Protein AF-A0A3M1IUD0-F1 (afdb_monomer_lite)

Radius of gyration: 23.82 Å; chains: 1; bounding box: 53×34×53 Å

Secondary structure (DSSP, 8-state):
---------GGGHHHHHHHHHHHHHHHHHHHHHHHH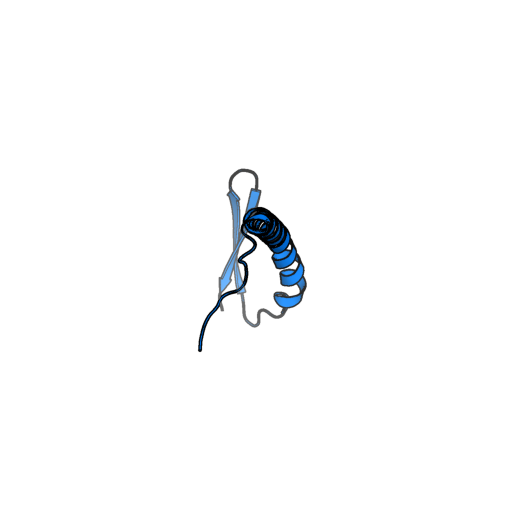HHS-----TTPEEEEEEEEEETTEEEEEEEEE-

Structure (mmCIF, N/CA/C/O backbone):
data_AF-A0A3M1IUD0-F1
#
_entry.id   AF-A0A3M1IUD0-F1
#
loop_
_atom_site.group_PDB
_atom_site.id
_atom_site.type_symbol
_atom_site.label_atom_id
_atom_site.label_alt_id
_atom_site.label_comp_id
_atom_site.label_asym_id
_atom_site.label_entity_id
_atom_site.label_seq_id
_atom_site.pdbx_PDB_ins_code
_atom_site.Cartn_x
_atom_site.Cartn_y
_atom_site.Cartn_z
_atom_site.occupancy
_atom_site.B_iso_or_equiv
_atom_site.auth_seq_id
_atom_site.auth_comp_id
_atom_site.auth_asym_id
_atom_site.auth_atom_id
_atom_site.pdbx_PDB_model_num
ATOM 1 N N . ASP A 1 1 ? 37.276 -21.829 -30.008 1.00 38.81 1 ASP A N 1
ATOM 2 C CA . ASP A 1 1 ? 37.426 -20.364 -29.924 1.00 38.81 1 ASP A CA 1
ATOM 3 C C . ASP A 1 1 ? 36.112 -19.674 -30.210 1.00 38.81 1 ASP A C 1
ATOM 5 O O . ASP A 1 1 ? 35.532 -19.934 -31.246 1.00 38.81 1 ASP A O 1
ATOM 9 N N . GLY A 1 2 ? 35.515 -18.858 -29.348 1.00 42.47 2 GLY A N 1
ATOM 10 C CA . GLY A 1 2 ? 36.049 -18.183 -28.171 1.00 42.47 2 GLY A CA 1
ATOM 11 C C . GLY A 1 2 ? 35.614 -16.712 -28.191 1.00 42.47 2 GLY A C 1
ATOM 12 O O . GLY A 1 2 ? 36.273 -15.905 -28.825 1.00 42.47 2 GLY A O 1
ATOM 13 N N . GLY A 1 3 ? 34.536 -16.377 -27.466 1.00 44.00 3 GLY A N 1
ATOM 14 C CA . GLY A 1 3 ? 34.229 -15.018 -26.977 1.00 44.00 3 GLY A CA 1
ATOM 15 C C . GLY A 1 3 ? 33.585 -14.034 -27.977 1.00 44.00 3 GLY A C 1
ATOM 16 O O . GLY A 1 3 ? 33.961 -13.955 -29.128 1.00 44.00 3 GLY A O 1
ATOM 17 N N . GLY A 1 4 ? 32.615 -13.199 -27.610 1.00 50.66 4 GLY A N 1
ATOM 18 C CA . GLY A 1 4 ? 32.008 -12.980 -26.310 1.00 50.66 4 GLY A CA 1
ATOM 19 C C . GLY A 1 4 ? 31.090 -11.753 -26.318 1.00 50.66 4 GLY A C 1
ATOM 20 O O . GLY A 1 4 ? 31.396 -10.737 -26.927 1.00 50.66 4 GLY A O 1
ATOM 21 N N . ARG A 1 5 ? 30.017 -11.884 -25.531 1.00 56.91 5 ARG A N 1
ATOM 22 C CA . ARG A 1 5 ? 29.334 -10.852 -24.735 1.00 56.91 5 ARG A CA 1
ATOM 23 C C . ARG A 1 5 ? 28.543 -9.772 -25.478 1.00 56.91 5 ARG A C 1
ATOM 25 O O . ARG A 1 5 ? 29.062 -8.874 -26.132 1.00 56.91 5 ARG A O 1
ATOM 32 N N . GLY A 1 6 ? 27.230 -9.861 -25.257 1.00 58.38 6 GLY A N 1
ATOM 33 C CA . GLY A 1 6 ? 26.236 -8.875 -25.629 1.00 58.38 6 GLY A CA 1
ATOM 34 C C . GLY A 1 6 ? 26.683 -7.464 -25.281 1.00 58.38 6 GLY A C 1
ATOM 35 O O . GLY A 1 6 ? 27.075 -7.167 -24.155 1.00 58.38 6 GLY A O 1
ATOM 36 N N . ARG A 1 7 ? 26.591 -6.606 -26.293 1.00 60.53 7 ARG A N 1
ATOM 37 C CA . ARG A 1 7 ? 26.589 -5.151 -26.197 1.00 60.53 7 ARG A CA 1
ATOM 38 C C . ARG A 1 7 ? 25.565 -4.728 -25.138 1.00 60.53 7 ARG A C 1
ATOM 40 O O . ARG A 1 7 ? 24.393 -4.528 -25.443 1.00 60.53 7 ARG A O 1
ATOM 47 N N . PHE A 1 8 ? 25.988 -4.670 -23.877 1.00 59.81 8 PHE A N 1
ATOM 48 C CA . PHE A 1 8 ? 25.185 -4.135 -22.789 1.00 59.81 8 PHE A CA 1
ATOM 49 C C . PHE A 1 8 ? 24.861 -2.702 -23.197 1.00 59.81 8 PHE A C 1
ATOM 51 O O . PHE A 1 8 ? 25.754 -1.869 -23.352 1.00 59.81 8 PHE A O 1
ATOM 58 N N . ARG A 1 9 ? 23.594 -2.439 -23.517 1.00 62.41 9 ARG A N 1
ATOM 59 C CA . ARG A 1 9 ? 23.138 -1.127 -23.968 1.00 62.41 9 ARG A CA 1
ATOM 60 C C . ARG A 1 9 ? 23.074 -0.230 -22.733 1.00 62.41 9 ARG A C 1
ATOM 62 O O . ARG A 1 9 ? 22.001 0.000 -22.182 1.00 62.41 9 ARG A O 1
ATOM 69 N N . TRP A 1 10 ? 24.234 0.250 -22.285 1.00 60.69 10 TRP A N 1
ATOM 70 C CA . TRP A 1 10 ? 24.374 1.215 -21.188 1.00 60.69 10 TRP A CA 1
ATOM 71 C C . TRP A 1 10 ? 23.518 2.470 -21.421 1.00 60.69 10 TRP A C 1
ATOM 73 O O . TRP A 1 10 ? 23.046 3.079 -20.470 1.00 60.69 10 TRP A O 1
ATOM 83 N N . SER A 1 11 ? 23.215 2.797 -22.682 1.00 63.72 11 SER A N 1
ATOM 84 C CA . SER A 1 11 ? 22.286 3.867 -23.063 1.00 63.72 11 SER A CA 1
ATOM 85 C C . SER A 1 11 ? 20.830 3.632 -22.640 1.00 63.72 11 SER A C 1
ATOM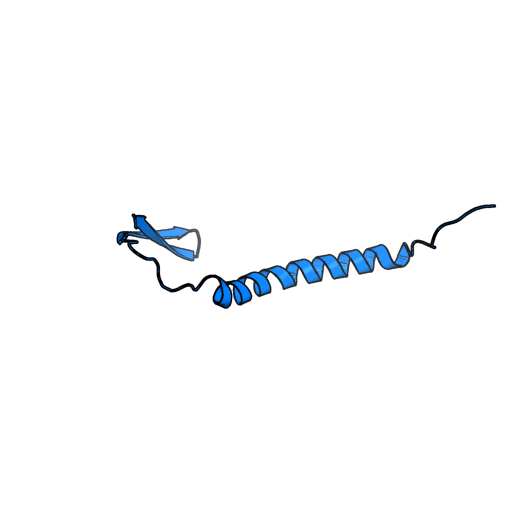 87 O O . SER A 1 11 ? 20.091 4.591 -22.459 1.00 63.72 11 SER A O 1
ATOM 89 N N . SER A 1 12 ? 20.404 2.380 -22.451 1.00 66.00 12 SER A N 1
ATOM 90 C CA . SER A 1 12 ? 19.060 2.032 -21.958 1.00 66.00 12 SER A CA 1
ATOM 91 C C . SER A 1 12 ? 18.998 1.810 -20.446 1.00 66.00 12 SER A C 1
ATOM 93 O O . SER A 1 12 ? 17.906 1.642 -19.911 1.00 66.00 12 SER A O 1
ATOM 95 N N . PHE A 1 13 ? 20.133 1.842 -19.742 1.00 79.88 13 PHE A N 1
ATOM 96 C CA . PHE A 1 13 ? 20.176 1.659 -18.290 1.00 79.88 13 PHE A CA 1
ATOM 97 C C . PHE A 1 13 ? 19.400 2.752 -17.524 1.00 79.88 13 PHE A C 1
ATOM 99 O O . PHE A 1 13 ? 18.582 2.392 -16.677 1.00 79.88 13 PHE A O 1
ATOM 106 N N . PRO A 1 14 ? 19.514 4.056 -17.863 1.00 86.38 14 PRO A N 1
ATOM 107 C CA . PRO A 1 14 ? 18.706 5.094 -17.217 1.00 86.38 14 PRO A CA 1
ATOM 108 C C . PRO A 1 14 ? 17.201 4.921 -17.465 1.00 86.38 14 PRO A C 1
ATOM 110 O O . PRO A 1 14 ? 16.394 5.083 -16.553 1.00 86.38 14 PRO A O 1
ATOM 113 N N . ALA A 1 15 ? 16.820 4.541 -18.688 1.00 88.62 15 ALA A N 1
ATOM 114 C CA . ALA A 1 15 ? 15.423 4.305 -19.048 1.00 88.62 15 ALA A CA 1
ATOM 115 C C . ALA A 1 15 ? 14.838 3.090 -18.311 1.00 88.62 15 ALA A C 1
ATOM 117 O O . ALA A 1 15 ? 13.701 3.142 -17.852 1.00 88.62 15 ALA A O 1
ATOM 118 N N . ALA A 1 16 ? 15.622 2.021 -18.151 1.00 90.19 16 ALA A N 1
ATOM 119 C CA . ALA A 1 16 ? 15.221 0.846 -17.385 1.00 90.19 16 ALA A CA 1
ATOM 120 C C . ALA A 1 16 ? 15.024 1.176 -15.897 1.00 90.19 16 ALA A C 1
ATOM 122 O O . ALA A 1 16 ? 14.038 0.740 -15.306 1.00 90.19 16 ALA A O 1
ATOM 123 N N . ILE A 1 17 ? 15.909 1.989 -15.305 1.00 92.81 17 ILE A N 1
ATOM 124 C CA . ILE A 1 17 ? 15.753 2.463 -13.922 1.00 92.81 17 ILE A CA 1
ATOM 125 C C . ILE A 1 17 ? 14.471 3.284 -13.785 1.00 92.81 17 ILE A C 1
ATOM 127 O O . ILE A 1 17 ? 13.658 2.985 -12.918 1.00 92.81 17 ILE A O 1
ATOM 131 N N . LEU A 1 18 ? 14.249 4.270 -14.660 1.00 94.12 18 LEU A N 1
ATOM 132 C CA . LEU A 1 18 ? 13.037 5.095 -14.627 1.00 94.12 18 LEU A CA 1
ATOM 133 C C . LEU A 1 18 ? 11.764 4.258 -14.772 1.00 94.12 18 LEU A C 1
ATOM 135 O O . LEU A 1 18 ? 10.830 4.427 -13.992 1.00 94.12 18 LEU A O 1
ATOM 139 N N . ALA A 1 19 ? 11.740 3.327 -15.727 1.00 93.31 19 ALA A N 1
ATOM 140 C CA . ALA A 1 19 ? 10.615 2.420 -15.919 1.00 93.31 19 ALA A CA 1
ATOM 141 C C . ALA A 1 19 ? 10.359 1.557 -14.675 1.00 93.31 19 ALA A C 1
ATOM 143 O O . ALA A 1 19 ? 9.213 1.396 -14.264 1.00 93.31 19 ALA A O 1
ATOM 144 N N . THR A 1 20 ? 11.420 1.054 -14.039 1.00 93.81 20 THR A N 1
ATOM 145 C CA . THR A 1 20 ? 11.318 0.246 -12.815 1.00 93.81 20 THR A CA 1
ATOM 146 C C . THR A 1 20 ? 10.791 1.073 -11.644 1.00 93.81 20 THR A C 1
ATOM 148 O O . THR A 1 20 ? 9.907 0.618 -10.925 1.00 93.81 20 THR A O 1
ATOM 151 N N . THR A 1 21 ? 11.272 2.305 -11.471 1.00 94.12 21 THR A N 1
ATOM 152 C CA . THR A 1 21 ? 10.797 3.213 -10.419 1.00 94.12 21 THR A CA 1
ATOM 153 C C . THR A 1 21 ? 9.320 3.554 -10.605 1.00 94.12 21 THR A C 1
ATOM 155 O O . THR A 1 21 ? 8.551 3.498 -9.649 1.00 94.12 21 THR A O 1
ATOM 158 N N . LEU A 1 22 ? 8.895 3.851 -11.836 1.00 94.31 22 LEU A N 1
ATOM 159 C CA . LEU A 1 22 ? 7.486 4.106 -12.145 1.00 94.31 22 LEU A CA 1
ATOM 160 C C . LEU A 1 22 ? 6.622 2.868 -11.891 1.00 94.31 22 LEU A C 1
ATOM 162 O O . LEU A 1 22 ? 5.571 2.976 -11.263 1.00 94.31 22 LEU A O 1
ATOM 166 N N . ALA A 1 23 ? 7.082 1.690 -12.312 1.00 92.25 23 ALA A N 1
ATOM 167 C CA . ALA A 1 23 ? 6.395 0.435 -12.036 1.00 92.25 23 ALA A CA 1
ATOM 168 C C . ALA A 1 23 ? 6.260 0.179 -10.526 1.00 92.25 23 ALA A C 1
ATOM 170 O O . ALA A 1 23 ? 5.190 -0.217 -10.073 1.00 92.25 23 ALA A O 1
ATOM 171 N N . ALA A 1 24 ? 7.299 0.459 -9.734 1.00 91.50 24 ALA A N 1
ATOM 172 C CA . ALA A 1 24 ? 7.262 0.305 -8.281 1.00 91.50 24 ALA A CA 1
ATOM 173 C C . ALA A 1 24 ? 6.253 1.256 -7.615 1.00 91.50 24 ALA A C 1
ATOM 175 O O . ALA A 1 24 ? 5.514 0.833 -6.729 1.00 91.50 24 ALA A O 1
ATOM 176 N N . ILE A 1 25 ? 6.175 2.513 -8.067 1.00 92.50 25 ILE A N 1
ATOM 177 C CA . ILE A 1 25 ? 5.182 3.484 -7.578 1.00 92.50 25 ILE A CA 1
ATOM 178 C C . ILE A 1 25 ? 3.761 3.008 -7.903 1.00 92.50 25 ILE A C 1
ATOM 180 O O . ILE A 1 25 ? 2.890 3.045 -7.040 1.00 92.50 25 ILE A O 1
ATOM 184 N N . VAL A 1 26 ? 3.526 2.521 -9.126 1.00 89.12 26 VAL A N 1
ATOM 185 C CA . VAL A 1 26 ? 2.206 2.036 -9.568 1.00 89.12 26 VAL A CA 1
ATOM 186 C C . VAL A 1 26 ? 1.819 0.709 -8.901 1.00 89.12 26 VAL A C 1
ATOM 188 O O . VAL A 1 26 ? 0.638 0.458 -8.668 1.00 89.12 26 VAL A O 1
ATOM 191 N N . ALA A 1 27 ? 2.785 -0.134 -8.537 1.00 85.75 27 ALA A N 1
ATOM 192 C CA . ALA A 1 27 ? 2.521 -1.398 -7.854 1.00 85.75 27 ALA A CA 1
ATOM 193 C C . ALA A 1 27 ? 1.934 -1.210 -6.441 1.00 85.75 27 ALA A C 1
ATOM 195 O O . ALA A 1 27 ? 1.142 -2.042 -5.998 1.00 85.75 27 ALA A O 1
ATOM 196 N N . GLN A 1 28 ? 2.278 -0.119 -5.744 1.00 79.62 28 GLN A N 1
ATOM 197 C CA . GLN A 1 28 ? 1.788 0.160 -4.387 1.00 79.62 28 GLN A CA 1
ATOM 198 C C . GLN A 1 28 ? 0.250 0.264 -4.292 1.00 79.62 28 GLN A C 1
ATOM 200 O O . GLN A 1 28 ? -0.331 -0.473 -3.492 1.00 79.62 28 GLN A O 1
ATOM 205 N N . PRO A 1 29 ? -0.450 1.099 -5.090 1.00 77.62 29 PRO A N 1
ATOM 206 C CA . PRO A 1 29 ? -1.912 1.160 -5.054 1.00 77.62 29 PRO A CA 1
ATOM 207 C C . PRO A 1 29 ? -2.575 -0.121 -5.578 1.00 77.62 29 PRO A C 1
ATOM 209 O O . PRO A 1 29 ? -3.605 -0.530 -5.048 1.00 77.62 29 PRO A O 1
ATOM 212 N N . LEU A 1 30 ? -1.980 -0.795 -6.572 1.00 75.94 30 LEU A N 1
ATOM 213 C CA . LEU A 1 30 ? -2.518 -2.055 -7.101 1.00 75.94 30 LEU A CA 1
ATOM 214 C C . LEU A 1 30 ? -2.525 -3.167 -6.046 1.00 75.94 30 LEU A C 1
ATOM 216 O O . LEU A 1 30 ? -3.485 -3.928 -5.974 1.00 75.94 30 LEU A O 1
ATOM 220 N N . GLY A 1 31 ? -1.502 -3.236 -5.191 1.00 69.88 31 GLY A N 1
ATOM 221 C CA . GLY A 1 31 ? -1.467 -4.183 -4.077 1.00 69.88 31 GLY A CA 1
ATOM 222 C C . GLY A 1 31 ? -2.640 -4.009 -3.107 1.00 69.88 31 GLY A C 1
ATOM 223 O O . GLY A 1 31 ? -3.205 -5.002 -2.657 1.00 69.88 31 GLY A O 1
ATOM 224 N N . LEU A 1 32 ? -3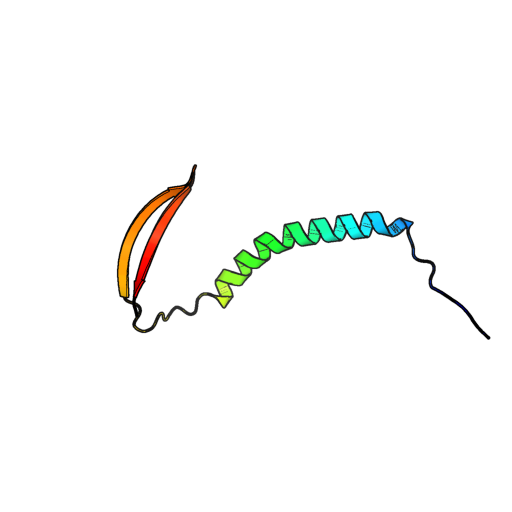.053 -2.766 -2.834 1.00 68.94 32 LEU A N 1
ATOM 225 C CA . LEU A 1 32 ? -4.203 -2.469 -1.972 1.00 68.94 32 LEU A CA 1
ATOM 226 C C . LEU A 1 32 ? -5.539 -2.824 -2.641 1.00 68.94 32 LEU A C 1
ATOM 228 O O . LEU A 1 32 ? -6.405 -3.408 -1.997 1.00 68.94 32 LEU A O 1
ATOM 232 N N . LEU A 1 33 ? -5.689 -2.541 -3.939 1.00 73.81 33 LEU A N 1
ATOM 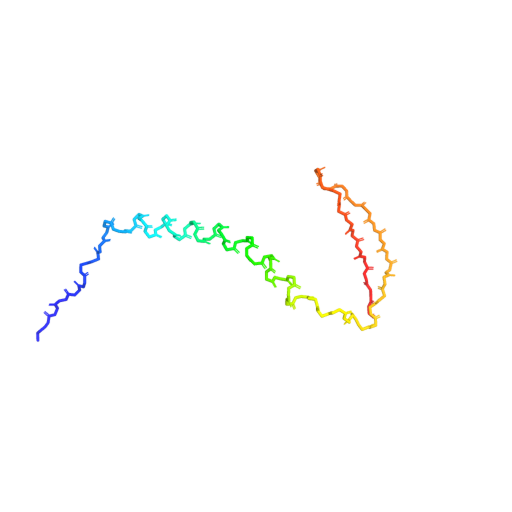233 C CA . LEU A 1 33 ? -6.889 -2.914 -4.703 1.00 73.81 33 LEU A CA 1
ATOM 234 C C . LEU A 1 33 ? -7.054 -4.438 -4.816 1.00 73.81 33 LEU A C 1
ATOM 236 O O . LEU A 1 33 ? -8.161 -4.970 -4.757 1.00 73.81 33 LEU A O 1
ATOM 240 N N . ILE A 1 34 ? -5.947 -5.168 -4.957 1.00 68.88 34 ILE A N 1
ATOM 241 C CA . ILE A 1 34 ? -5.972 -6.634 -5.002 1.00 68.88 34 ILE A CA 1
ATOM 242 C C . ILE A 1 34 ? -6.246 -7.217 -3.606 1.00 68.88 34 ILE A C 1
ATOM 244 O O . ILE A 1 34 ? -6.947 -8.226 -3.501 1.00 68.88 34 ILE A O 1
ATOM 248 N N . GLN A 1 35 ? -5.757 -6.580 -2.532 1.00 64.62 35 GLN A N 1
ATOM 249 C CA . GLN A 1 35 ? -6.018 -7.019 -1.154 1.00 64.62 35 GLN A CA 1
ATOM 250 C C . GLN A 1 35 ? -7.511 -7.100 -0.823 1.00 64.62 35 GLN A C 1
ATOM 252 O O . GLN A 1 35 ? -7.892 -8.012 -0.089 1.00 64.62 35 GLN A O 1
ATOM 257 N N . GLU A 1 36 ? -8.351 -6.226 -1.384 1.00 62.62 36 GLU A N 1
ATOM 258 C CA . GLU A 1 36 ? -9.811 -6.262 -1.200 1.00 62.62 36 GLU A CA 1
ATOM 259 C C . GLU A 1 36 ? -10.413 -7.618 -1.614 1.00 62.62 36 GLU A C 1
ATOM 261 O O . GLU A 1 36 ? -11.284 -8.162 -0.934 1.00 62.62 36 GLU A O 1
ATOM 266 N N . ASN A 1 37 ? -9.887 -8.211 -2.686 1.00 62.88 37 ASN A N 1
ATOM 267 C CA . ASN A 1 37 ? -10.407 -9.446 -3.269 1.00 62.88 37 ASN A CA 1
ATOM 268 C C . ASN A 1 37 ? -9.845 -10.718 -2.613 1.00 62.88 37 ASN A C 1
ATOM 270 O O . ASN A 1 37 ? -10.490 -11.761 -2.660 1.00 62.88 37 ASN A O 1
ATOM 274 N N . TYR A 1 38 ? -8.656 -10.650 -2.003 1.00 57.16 38 TYR A N 1
ATOM 275 C CA . TYR A 1 38 ? -7.982 -11.819 -1.415 1.00 57.16 38 TYR A CA 1
ATOM 276 C C . TYR A 1 38 ? -8.074 -11.891 0.118 1.00 57.16 38 TYR A C 1
ATOM 278 O O . TYR A 1 38 ? -8.028 -12.983 0.680 1.00 57.16 38 TYR A O 1
ATOM 286 N N . THR A 1 39 ? -8.218 -10.755 0.811 1.00 57.69 39 THR A N 1
ATOM 287 C CA . THR A 1 39 ? -8.196 -10.692 2.291 1.00 57.69 39 THR A CA 1
ATOM 288 C C . THR A 1 39 ? -9.599 -10.744 2.906 1.00 57.69 39 THR A C 1
ATOM 290 O O . THR A 1 39 ? -9.749 -10.837 4.122 1.00 57.69 39 THR A O 1
ATOM 293 N N . THR A 1 40 ? -10.644 -10.761 2.080 1.00 57.19 40 THR A N 1
ATOM 294 C CA . THR A 1 40 ? -12.044 -10.808 2.525 1.00 57.19 40 THR A CA 1
ATOM 295 C C . THR A 1 40 ? -12.564 -12.249 2.584 1.00 57.19 40 THR A C 1
ATOM 297 O O . THR A 1 40 ? -13.602 -12.593 2.027 1.00 57.19 40 THR A O 1
ATOM 300 N N . SER A 1 41 ? -11.855 -13.129 3.292 1.00 58.50 41 SER A N 1
ATOM 301 C CA . SER A 1 41 ? -12.500 -14.312 3.872 1.00 58.50 41 SER A CA 1
ATOM 302 C C . SER A 1 41 ? -13.332 -13.812 5.059 1.00 58.50 41 SER A C 1
ATOM 304 O O . SER A 1 41 ? -12.831 -13.675 6.172 1.00 58.50 41 SER A O 1
ATOM 306 N N . GLY A 1 42 ? -14.599 -13.476 4.809 1.00 64.06 42 GLY A N 1
ATOM 307 C CA . GLY A 1 42 ? -15.506 -12.824 5.765 1.00 64.06 42 GLY A CA 1
ATOM 308 C C . GLY A 1 42 ? -15.961 -13.673 6.962 1.00 64.06 42 GLY A C 1
ATOM 309 O O . GLY A 1 42 ? -16.912 -13.289 7.635 1.00 64.06 42 GLY A O 1
ATOM 310 N N . SER A 1 43 ? -15.325 -14.816 7.235 1.00 67.31 43 SER A N 1
ATOM 311 C CA . SER A 1 43 ? -15.638 -15.665 8.388 1.00 67.31 43 SER A CA 1
ATOM 312 C C . SER A 1 43 ? -14.470 -15.664 9.378 1.00 67.31 43 SER A C 1
ATOM 314 O O . SER A 1 43 ? -13.521 -16.431 9.210 1.00 67.31 43 SER A O 1
ATOM 316 N N . PRO A 1 44 ? -14.505 -14.811 10.414 1.00 72.62 44 PRO A N 1
ATOM 317 C CA . PRO A 1 44 ? -13.453 -14.756 11.425 1.00 72.62 44 PRO A CA 1
ATOM 318 C C . PRO A 1 44 ? -13.526 -15.910 12.450 1.00 72.62 44 PRO A C 1
ATOM 320 O O . PRO A 1 44 ? -12.748 -15.932 13.401 1.00 72.62 44 PRO A O 1
ATOM 323 N N . GLY A 1 45 ? -14.436 -16.879 12.285 1.00 79.88 45 GLY A N 1
ATOM 324 C CA . GLY A 1 45 ? -14.591 -18.008 13.205 1.00 79.88 45 GLY A CA 1
ATOM 325 C C . GLY A 1 45 ? -15.113 -17.576 14.579 1.00 79.88 45 GLY A C 1
ATOM 326 O O . GLY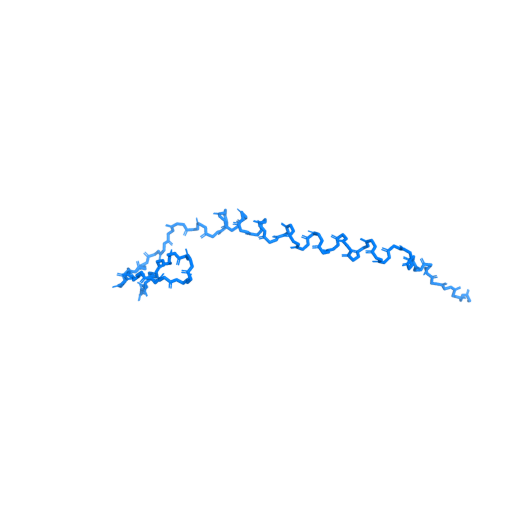 A 1 45 ? -16.155 -16.935 14.676 1.00 79.88 45 GLY A O 1
ATOM 327 N N . ASN A 1 46 ? -14.392 -17.932 15.644 1.00 83.94 46 ASN A N 1
ATOM 328 C CA . ASN A 1 46 ? -14.726 -17.633 17.044 1.00 83.94 46 ASN A CA 1
ATOM 329 C C . ASN A 1 46 ? -14.146 -16.297 17.555 1.00 83.94 46 ASN A C 1
ATOM 331 O O . ASN A 1 46 ? -14.113 -16.066 18.764 1.00 83.94 46 ASN A O 1
ATOM 335 N N . LEU A 1 47 ? -13.673 -15.430 16.657 1.00 84.00 47 LEU A N 1
ATOM 336 C CA . LEU A 1 47 ? -13.077 -14.144 17.007 1.00 84.00 47 LEU A CA 1
ATOM 337 C C . LEU A 1 47 ? -14.091 -13.245 17.741 1.00 84.00 47 LEU A C 1
ATOM 339 O O . LEU A 1 47 ? -15.115 -12.857 17.183 1.00 84.00 47 LEU A O 1
ATOM 343 N N . GLN A 1 48 ? -13.783 -12.869 18.979 1.00 85.06 48 GLN A N 1
ATOM 344 C CA . GLN A 1 48 ? -14.569 -11.931 19.780 1.00 85.06 48 GLN A CA 1
ATOM 345 C C . GLN A 1 48 ? -13.893 -10.563 19.821 1.00 85.06 48 GLN A C 1
ATOM 347 O O . GLN A 1 48 ? -12.671 -10.470 19.951 1.00 85.06 48 GLN A O 1
ATOM 352 N N . ILE A 1 49 ? -14.684 -9.491 19.752 1.00 87.69 49 ILE A N 1
ATOM 353 C CA . ILE A 1 49 ? -14.197 -8.123 19.956 1.00 87.69 49 ILE A CA 1
ATOM 354 C C . ILE A 1 49 ? -14.101 -7.871 21.461 1.00 87.69 49 ILE A C 1
ATOM 356 O O . ILE A 1 49 ? -15.104 -7.923 22.166 1.00 87.69 49 ILE A O 1
ATOM 360 N N . LYS A 1 50 ? -12.897 -7.575 21.950 1.00 91.62 50 LYS A N 1
ATOM 361 C CA . LYS A 1 50 ? -12.650 -7.214 23.351 1.00 91.62 50 LYS A CA 1
ATOM 362 C C . LYS A 1 50 ? -12.832 -5.727 23.603 1.00 91.62 50 LYS A C 1
ATOM 364 O O . LYS A 1 50 ? -13.334 -5.339 24.652 1.00 91.62 50 LYS A O 1
ATOM 369 N N . ASN A 1 51 ? -12.372 -4.898 22.671 1.00 88.31 51 ASN A N 1
ATOM 370 C CA . ASN A 1 51 ? -12.321 -3.458 22.864 1.00 88.31 51 ASN A CA 1
ATOM 371 C C . ASN A 1 51 ? -12.240 -2.727 21.523 1.00 88.31 51 ASN A C 1
ATOM 373 O O . ASN A 1 51 ? -11.639 -3.221 20.568 1.00 88.31 51 ASN A O 1
ATOM 377 N N . ILE A 1 52 ? -12.805 -1.525 21.471 1.00 90.81 52 ILE A N 1
ATOM 378 C CA . ILE A 1 52 ? -12.682 -0.612 20.336 1.00 90.81 52 ILE A CA 1
ATOM 379 C C . ILE A 1 52 ? -12.191 0.717 20.894 1.00 90.81 52 ILE A C 1
ATOM 381 O O . ILE A 1 52 ? -12.865 1.349 21.701 1.00 90.81 52 ILE A O 1
ATOM 385 N N . SER A 1 53 ? -11.012 1.146 20.457 1.00 92.00 53 SER A N 1
ATOM 386 C CA . SER A 1 53 ? -10.416 2.418 20.865 1.00 92.00 53 SER A CA 1
ATOM 387 C C . SER A 1 53 ? -10.151 3.295 19.651 1.00 92.00 53 SER A C 1
ATOM 389 O O . SER A 1 53 ? -9.798 2.805 18.579 1.00 92.00 53 SER A O 1
ATOM 391 N N . VAL A 1 54 ? -10.330 4.601 19.816 1.00 90.06 54 VAL A N 1
ATOM 392 C CA . VAL A 1 54 ? -10.019 5.586 18.779 1.00 90.06 54 VAL A CA 1
ATOM 393 C C . VAL A 1 54 ? -8.677 6.214 19.111 1.00 90.06 54 VAL A C 1
ATOM 395 O O . VAL A 1 54 ? -8.465 6.677 20.231 1.00 90.06 54 VAL A O 1
ATOM 398 N N . LYS A 1 55 ? -7.767 6.226 18.140 1.00 88.38 55 LYS A N 1
ATOM 399 C CA . LYS A 1 55 ? -6.493 6.932 18.226 1.00 88.38 55 LYS A CA 1
ATOM 400 C C . LYS A 1 55 ? -6.385 7.919 17.079 1.00 88.38 55 LYS A C 1
ATOM 402 O O . LYS A 1 55 ? -6.639 7.581 15.929 1.00 88.38 55 LYS A O 1
ATOM 407 N N . THR A 1 56 ? -5.979 9.137 17.398 1.00 85.12 56 THR A N 1
ATOM 408 C CA . THR A 1 56 ? -5.659 10.143 16.388 1.00 85.12 56 THR A CA 1
ATOM 409 C C . THR A 1 56 ? -4.170 10.046 16.085 1.00 85.12 56 THR A C 1
ATOM 411 O O . THR A 1 56 ? -3.345 10.395 16.927 1.00 85.12 56 THR A O 1
ATOM 414 N N . GLU A 1 57 ? -3.821 9.557 14.896 1.00 83.19 57 GLU A N 1
ATOM 415 C CA . GLU A 1 57 ? -2.443 9.525 14.402 1.00 83.19 57 GLU A CA 1
ATOM 416 C C . GLU A 1 57 ? -2.258 10.645 13.373 1.00 83.19 57 GLU A C 1
ATOM 418 O O . GLU A 1 57 ? -2.619 10.542 12.198 1.00 83.19 57 GLU A O 1
ATOM 423 N N . GLY A 1 58 ? -1.739 11.783 13.840 1.00 83.69 58 GLY A N 1
ATOM 424 C CA . GLY A 1 58 ? -1.580 12.979 13.016 1.00 83.69 58 GLY A CA 1
ATOM 425 C C . GLY A 1 58 ? -2.928 13.532 12.541 1.00 83.69 58 GLY A C 1
ATOM 426 O O . GLY A 1 58 ? -3.708 14.040 13.341 1.00 83.69 58 GLY A O 1
ATOM 427 N N . ARG A 1 59 ? -3.190 13.460 11.228 1.00 85.25 59 ARG A N 1
ATOM 428 C CA . ARG A 1 59 ? -4.463 13.877 10.601 1.00 85.25 59 ARG A CA 1
ATOM 429 C C . ARG A 1 59 ? -5.447 12.724 10.379 1.00 85.25 59 ARG A C 1
ATOM 431 O O . ARG A 1 59 ? -6.531 12.963 9.855 1.00 85.25 59 ARG A O 1
ATOM 438 N N . VAL A 1 60 ? -5.078 11.494 10.734 1.00 84.25 60 VAL A N 1
ATOM 439 C CA . VAL A 1 60 ? -5.897 10.305 10.486 1.00 84.25 60 VAL A CA 1
ATOM 440 C C . VAL A 1 60 ? -6.536 9.844 11.792 1.00 84.25 60 VAL A C 1
ATOM 442 O O . VAL A 1 60 ? -5.858 9.654 12.802 1.00 84.25 60 VAL A O 1
ATOM 445 N N . LEU A 1 61 ? -7.857 9.663 11.768 1.00 88.62 61 LEU A N 1
ATOM 446 C CA . LEU A 1 61 ? -8.593 9.015 12.847 1.00 88.62 61 LEU A CA 1
ATOM 447 C C . LEU A 1 61 ? -8.526 7.503 12.618 1.00 88.62 61 LEU A C 1
ATOM 449 O O . LEU A 1 61 ? -9.096 6.988 11.658 1.00 88.62 61 LEU A O 1
ATOM 453 N N . ALA A 1 62 ? -7.793 6.804 13.478 1.00 88.25 62 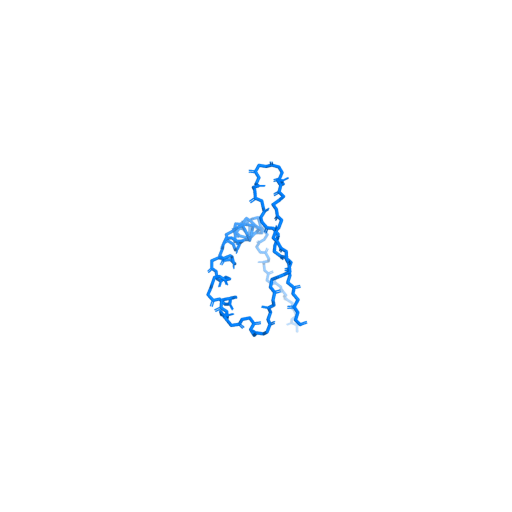ALA A N 1
ATOM 454 C CA . ALA A 1 62 ? -7.610 5.364 13.412 1.00 88.25 62 ALA A CA 1
ATOM 455 C C . ALA A 1 62 ? -8.471 4.671 14.475 1.00 88.25 62 ALA A C 1
ATOM 457 O O . ALA A 1 62 ? -8.417 4.998 15.663 1.00 88.25 62 ALA A O 1
ATOM 458 N N . HIS A 1 63 ? -9.248 3.674 14.056 1.00 88.88 63 HIS A N 1
ATOM 459 C CA . HIS A 1 63 ? -9.961 2.782 14.966 1.00 88.88 63 HIS A CA 1
ATOM 460 C C . HIS A 1 63 ? -9.115 1.538 15.213 1.00 88.88 63 HIS A C 1
ATOM 462 O O . HIS A 1 63 ? -8.800 0.796 14.285 1.00 88.88 63 HIS A O 1
ATOM 468 N N . ARG A 1 64 ? -8.762 1.287 16.472 1.00 86.56 64 ARG A N 1
ATOM 469 C CA . ARG A 1 64 ? -8.082 0.063 16.886 1.00 86.56 64 ARG A CA 1
ATOM 470 C C . ARG A 1 64 ? -9.083 -0.870 17.550 1.00 86.56 64 ARG A C 1
ATOM 472 O O . ARG A 1 64 ? -9.579 -0.577 18.638 1.00 86.56 64 ARG A O 1
ATOM 479 N N . VAL A 1 65 ? -9.342 -1.992 16.887 1.00 88.19 65 VAL A N 1
ATOM 480 C CA . VAL A 1 65 ? -10.184 -3.083 17.385 1.00 88.19 65 VAL A CA 1
ATOM 481 C C . VAL A 1 65 ? -9.274 -4.159 17.970 1.00 88.19 65 VAL A C 1
ATOM 483 O O . VAL A 1 65 ? -8.414 -4.695 17.275 1.00 88.19 65 VAL A O 1
ATOM 486 N N . GLU A 1 66 ? -9.434 -4.455 19.254 1.00 88.69 66 GLU A N 1
ATOM 487 C CA . GLU A 1 66 ? -8.750 -5.566 19.912 1.00 88.69 66 GLU A CA 1
ATOM 488 C C . GLU A 1 66 ? -9.656 -6.791 19.894 1.00 88.69 66 GLU A C 1
ATOM 490 O O . GLU A 1 66 ? -10.829 -6.710 20.266 1.00 88.69 66 GLU A O 1
ATOM 495 N N . THR A 1 67 ? -9.108 -7.931 19.483 1.00 90.00 67 THR A N 1
ATOM 496 C CA . THR A 1 67 ? -9.849 -9.186 19.365 1.00 90.00 67 THR A CA 1
ATOM 497 C C . THR A 1 67 ? -9.210 -10.304 20.188 1.00 90.00 67 THR A C 1
ATOM 499 O O . THR A 1 67 ? -8.048 -10.225 20.592 1.00 90.00 67 THR A O 1
ATOM 502 N N . SER A 1 68 ? -9.982 -11.349 20.474 1.00 85.44 68 SER A N 1
ATOM 503 C CA . SER A 1 68 ? -9.508 -12.600 21.076 1.00 85.44 68 SER A CA 1
ATOM 504 C C . SER A 1 68 ? -10.160 -13.812 20.434 1.00 85.44 68 SER A C 1
ATOM 506 O O . SER A 1 68 ? -11.287 -13.702 19.958 1.00 85.44 68 SER A O 1
ATOM 508 N N . GLN A 1 69 ? -9.471 -14.951 20.470 1.00 76.31 69 GLN A N 1
ATOM 509 C CA . GLN A 1 69 ? -9.981 -16.266 20.072 1.00 76.31 69 GLN A CA 1
ATOM 510 C C . GLN A 1 69 ? -10.111 -17.180 21.287 1.00 76.31 69 GLN A C 1
ATOM 512 O O . GLN A 1 69 ? -9.373 -16.935 22.271 1.00 76.31 69 GLN A O 1
#

Foldseek 3Di:
DDDDDDPPPPVCPVVVVVVVVVVVVVVVVVVVVVCVVVVPPVPPDPKDFPDWDWDDDPPDTDIDTDIDD

Sequence (69 aa):
DGGGRGRFRWSSFPAAILATTLAAIVAQPLGLLIQENYTTSGSPGNLQIKNISVKTEGRVLAHRVETSQ

pLDDT: mean 77.2, std 14.58, range [38.81, 94.31]